Protein AF-A0A5C6CN07-F1 (afdb_monomer_lite)

Radius of gyration: 14.46 Å; chains: 1; bounding box: 32×16×41 Å

Foldseek 3Di:
DADDDPVSLVVLVVVLVVLVVVLVVLVVVPPVDPVSVVSNVVSVVSSVVSVVNNVVVVVVVVVVD

Structure (mmCIF, N/CA/C/O backbone):
data_AF-A0A5C6CN07-F1
#
_entry.id   AF-A0A5C6CN07-F1
#
loop_
_atom_site.group_PDB
_atom_site.id
_atom_site.type_symbol
_atom_site.label_atom_id
_atom_site.label_alt_id
_atom_site.label_comp_id
_atom_site.label_asym_id
_atom_site.label_entity_id
_atom_site.label_seq_id
_atom_site.pdbx_PDB_ins_code
_atom_site.Cartn_x
_atom_site.Cartn_y
_atom_site.Cartn_z
_atom_site.occupancy
_atom_site.B_iso_or_equiv
_atom_site.auth_seq_id
_atom_site.auth_comp_id
_atom_site.auth_asym_id
_atom_site.auth_atom_id
_atom_site.pdbx_PDB_model_num
ATOM 1 N N . MET A 1 1 ? 7.937 9.542 -3.520 1.00 60.12 1 MET A N 1
ATOM 2 C CA . MET A 1 1 ? 9.292 8.974 -3.498 1.00 60.12 1 MET A CA 1
ATOM 3 C C . MET A 1 1 ? 9.409 8.107 -4.739 1.00 60.12 1 MET A C 1
ATOM 5 O O . MET A 1 1 ? 8.860 7.022 -4.764 1.00 60.12 1 MET A O 1
ATOM 9 N N . ASN A 1 2 ? 10.023 8.617 -5.803 1.00 77.44 2 ASN A N 1
ATOM 10 C CA . ASN A 1 2 ? 10.020 7.927 -7.095 1.00 77.44 2 ASN A CA 1
ATOM 11 C C . ASN A 1 2 ? 10.738 6.572 -6.961 1.00 77.44 2 ASN A C 1
ATOM 13 O O . ASN A 1 2 ? 11.837 6.542 -6.425 1.00 77.44 2 ASN A O 1
ATOM 17 N N . ILE A 1 3 ? 10.137 5.484 -7.442 1.00 86.50 3 ILE A N 1
ATOM 18 C CA . ILE A 1 3 ? 10.818 4.185 -7.529 1.00 86.50 3 ILE A CA 1
ATOM 19 C C . ILE A 1 3 ? 11.846 4.285 -8.661 1.00 86.50 3 ILE A C 1
ATOM 21 O O . ILE A 1 3 ? 11.487 4.702 -9.767 1.00 86.50 3 ILE A O 1
ATOM 25 N N . GLU A 1 4 ? 13.102 3.923 -8.400 1.00 87.75 4 GLU A N 1
ATOM 26 C CA . GLU A 1 4 ? 14.193 4.030 -9.381 1.00 87.75 4 GLU A CA 1
ATOM 27 C C . GLU A 1 4 ? 14.754 2.658 -9.778 1.00 87.75 4 GLU A C 1
ATOM 29 O O . GLU A 1 4 ? 15.381 2.521 -10.826 1.00 87.75 4 GLU A O 1
ATOM 34 N N . SER A 1 5 ? 14.495 1.620 -8.978 1.00 89.62 5 SER A N 1
ATOM 35 C CA . SER A 1 5 ? 15.031 0.268 -9.179 1.00 89.62 5 SER A CA 1
ATOM 36 C C . SER A 1 5 ? 14.005 -0.841 -8.933 1.00 89.62 5 SER A C 1
ATOM 38 O O . SER A 1 5 ? 13.082 -0.695 -8.135 1.00 89.62 5 SER A O 1
ATOM 40 N N . GLU A 1 6 ? 14.224 -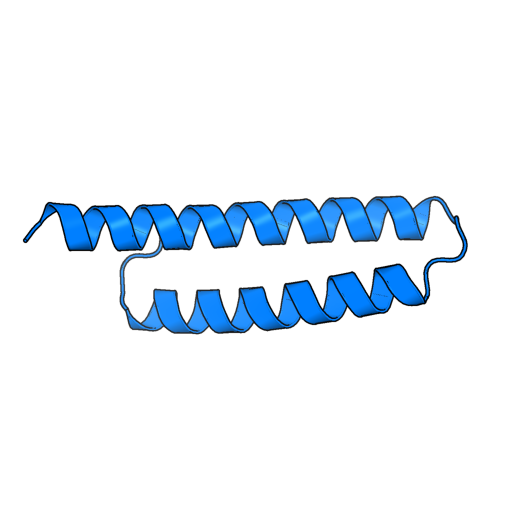2.015 -9.533 1.00 88.31 6 GLU A N 1
ATOM 41 C CA . GLU A 1 6 ? 13.371 -3.198 -9.325 1.00 88.31 6 GLU A CA 1
ATOM 42 C C . GLU A 1 6 ? 13.379 -3.679 -7.859 1.00 88.31 6 GLU A C 1
ATOM 44 O O . GLU A 1 6 ? 12.364 -4.131 -7.328 1.00 88.31 6 GLU A O 1
ATOM 49 N N . CYS A 1 7 ? 14.504 -3.512 -7.156 1.00 89.81 7 CYS A N 1
ATOM 50 C CA . CYS A 1 7 ? 14.582 -3.772 -5.717 1.00 89.81 7 CYS A CA 1
ATOM 51 C C . CYS A 1 7 ? 13.609 -2.875 -4.929 1.00 89.81 7 CYS A C 1
ATOM 53 O O . CYS A 1 7 ? 12.842 -3.360 -4.096 1.00 89.81 7 CYS A O 1
ATOM 55 N N . GLU A 1 8 ? 13.569 -1.578 -5.245 1.00 90.50 8 GLU A N 1
ATOM 56 C CA . GLU A 1 8 ? 12.633 -0.637 -4.626 1.00 90.50 8 GLU A CA 1
ATOM 57 C C . GLU A 1 8 ? 11.181 -0.932 -5.010 1.00 90.50 8 GLU A C 1
ATOM 59 O O . GLU A 1 8 ? 10.288 -0.785 -4.173 1.00 90.50 8 GLU A O 1
ATOM 64 N N . LEU A 1 9 ? 10.937 -1.406 -6.237 1.00 91.56 9 LEU A N 1
ATOM 65 C CA . LEU A 1 9 ? 9.620 -1.863 -6.681 1.00 91.56 9 LEU A CA 1
ATOM 66 C C . LEU A 1 9 ? 9.119 -3.017 -5.804 1.00 91.56 9 LEU A C 1
ATOM 68 O O . LEU A 1 9 ? 7.987 -2.978 -5.316 1.00 91.56 9 LEU A O 1
ATOM 72 N N . ASN A 1 10 ? 9.961 -4.022 -5.563 1.00 93.38 10 ASN A N 1
ATOM 73 C CA . ASN A 1 10 ? 9.614 -5.173 -4.729 1.00 93.38 10 ASN A CA 1
ATOM 74 C C . ASN A 1 10 ? 9.363 -4.764 -3.272 1.00 93.38 10 ASN A C 1
ATOM 76 O O . ASN A 1 10 ? 8.319 -5.113 -2.714 1.00 93.38 10 ASN A O 1
ATOM 80 N N . VAL A 1 11 ? 10.233 -3.932 -2.691 1.00 94.19 11 VAL A N 1
ATOM 81 C CA . VAL A 1 11 ? 10.036 -3.383 -1.337 1.00 94.19 11 VAL A CA 1
ATOM 82 C C . VAL A 1 11 ? 8.734 -2.579 -1.250 1.00 94.19 11 VAL A C 1
ATOM 84 O O . VAL A 1 11 ? 7.975 -2.702 -0.282 1.00 94.19 11 VAL A O 1
ATOM 87 N N . THR A 1 12 ? 8.435 -1.775 -2.270 1.00 92.75 12 THR A N 1
ATOM 88 C CA . THR A 1 12 ? 7.215 -0.961 -2.325 1.00 92.75 12 THR A CA 1
ATOM 89 C C . THR A 1 12 ? 5.965 -1.832 -2.438 1.00 92.75 12 THR A C 1
ATOM 91 O O . THR A 1 12 ? 4.984 -1.580 -1.732 1.00 92.75 12 THR A O 1
ATOM 94 N N . ARG A 1 13 ? 6.005 -2.911 -3.229 1.00 93.56 13 ARG A N 1
ATOM 95 C CA . ARG A 1 13 ? 4.926 -3.910 -3.326 1.00 93.56 13 ARG A CA 1
ATOM 96 C C . ARG A 1 13 ? 4.686 -4.627 -1.998 1.00 93.56 13 ARG A C 1
ATOM 98 O O . ARG A 1 13 ? 3.536 -4.743 -1.568 1.00 93.56 13 ARG A O 1
ATOM 105 N N . GLU A 1 14 ? 5.740 -5.051 -1.303 1.00 95.69 14 GLU A N 1
ATOM 106 C CA . GLU A 1 14 ? 5.615 -5.660 0.027 1.00 95.69 14 GLU A CA 1
ATOM 107 C C . GLU A 1 14 ? 5.006 -4.689 1.045 1.00 95.69 14 GLU A C 1
ATOM 109 O O . GLU A 1 14 ? 4.121 -5.052 1.830 1.00 95.69 14 GLU A O 1
ATOM 114 N N . LYS A 1 15 ? 5.450 -3.429 1.028 1.00 94.12 15 LYS A N 1
ATOM 115 C CA . LYS A 1 15 ? 4.918 -2.378 1.900 1.00 94.12 15 LYS A CA 1
ATOM 116 C C . LYS A 1 15 ? 3.447 -2.094 1.601 1.00 94.12 15 LYS A C 1
ATOM 118 O O . LYS A 1 15 ? 2.652 -1.963 2.534 1.00 94.12 15 LYS A O 1
ATOM 123 N N . LEU A 1 16 ? 3.070 -2.062 0.325 1.00 94.88 16 LEU A N 1
ATOM 124 C CA . LEU A 1 16 ? 1.685 -1.914 -0.111 1.00 94.88 16 LEU A CA 1
ATOM 125 C C . LEU A 1 16 ? 0.815 -3.071 0.402 1.00 94.88 16 LEU A C 1
ATOM 127 O O . LEU A 1 16 ? -0.264 -2.827 0.943 1.00 94.88 16 LEU A O 1
ATOM 131 N N . ALA A 1 17 ? 1.287 -4.316 0.304 1.00 95.44 17 ALA A N 1
ATOM 132 C CA . ALA A 1 17 ? 0.568 -5.483 0.816 1.00 95.44 17 ALA A CA 1
ATOM 133 C C . ALA A 1 17 ? 0.328 -5.390 2.334 1.00 95.44 17 ALA A C 1
ATOM 135 O O . ALA A 1 17 ? -0.803 -5.572 2.796 1.00 95.44 17 ALA A O 1
ATOM 136 N N . LYS A 1 18 ? 1.357 -5.014 3.104 1.00 96.06 18 LYS A N 1
ATOM 137 C CA . LYS A 1 18 ? 1.256 -4.804 4.560 1.00 96.06 18 LYS A CA 1
ATOM 138 C C . LYS A 1 18 ? 0.263 -3.691 4.910 1.00 96.06 18 LYS A C 1
ATOM 140 O O . LYS A 1 18 ? -0.566 -3.865 5.803 1.00 96.06 18 LYS A O 1
ATOM 145 N N . LEU A 1 19 ? 0.294 -2.570 4.186 1.00 95.06 19 LEU A N 1
ATOM 146 C CA . LEU A 1 19 ? -0.638 -1.457 4.398 1.00 95.06 19 LEU A CA 1
ATOM 147 C C . LEU A 1 19 ? -2.085 -1.838 4.076 1.00 95.06 19 LEU A C 1
ATOM 149 O O . LEU A 1 19 ? -2.983 -1.469 4.830 1.00 95.06 19 LEU A O 1
ATOM 153 N N . ARG A 1 20 ? -2.323 -2.611 3.009 1.00 95.75 20 ARG A N 1
ATOM 154 C CA . ARG A 1 20 ? -3.662 -3.126 2.677 1.00 95.75 20 ARG A CA 1
ATOM 155 C C . ARG A 1 20 ? -4.179 -4.077 3.753 1.00 95.75 20 ARG A C 1
ATOM 157 O O . ARG A 1 20 ? -5.322 -3.935 4.175 1.00 95.75 20 ARG A O 1
ATOM 164 N N . ALA A 1 21 ? -3.338 -4.986 4.249 1.00 96.12 21 ALA A N 1
ATOM 165 C CA . ALA A 1 21 ? -3.706 -5.875 5.351 1.00 96.12 21 ALA A CA 1
ATOM 166 C C . ALA A 1 21 ? -4.072 -5.084 6.618 1.00 96.12 21 ALA A C 1
ATOM 168 O O . ALA A 1 21 ? -5.107 -5.341 7.234 1.00 96.12 21 ALA A O 1
ATOM 169 N N . ARG A 1 22 ? -3.277 -4.062 6.961 1.00 93.88 22 ARG A N 1
ATOM 170 C CA . ARG A 1 22 ? -3.556 -3.185 8.104 1.00 93.88 22 ARG A CA 1
ATOM 171 C C . ARG A 1 22 ? -4.827 -2.360 7.912 1.00 93.88 22 ARG A C 1
ATOM 173 O O . ARG A 1 22 ? -5.587 -2.207 8.860 1.00 93.88 22 ARG A O 1
ATOM 180 N N . PHE A 1 23 ? -5.078 -1.846 6.711 1.00 94.25 23 PHE A N 1
ATOM 181 C CA . PHE A 1 23 ? -6.320 -1.142 6.391 1.00 94.25 23 PHE A CA 1
ATOM 182 C C . PHE A 1 23 ? -7.538 -2.039 6.617 1.00 94.25 23 PHE A C 1
ATOM 184 O O . PHE A 1 23 ? -8.482 -1.619 7.277 1.00 94.25 23 PHE A O 1
ATOM 191 N N . GLU A 1 24 ? -7.497 -3.282 6.139 1.00 94.12 24 GLU A N 1
ATOM 192 C CA . GLU A 1 24 ? -8.584 -4.244 6.341 1.00 94.12 24 GLU A CA 1
ATOM 193 C C . GLU A 1 24 ? -8.770 -4.621 7.814 1.00 94.12 24 GLU A C 1
ATOM 195 O O . GLU A 1 24 ? -9.899 -4.726 8.293 1.00 94.12 24 GLU A O 1
ATOM 200 N N . GLU A 1 25 ? -7.682 -4.779 8.564 1.00 94.00 25 GLU A N 1
ATOM 201 C CA . GLU A 1 25 ? -7.743 -5.018 10.004 1.00 94.00 25 GLU A CA 1
ATOM 202 C C . GLU A 1 25 ? -8.379 -3.846 10.759 1.00 94.00 25 GLU A C 1
ATOM 204 O O . GLU A 1 25 ? -9.298 -4.057 11.549 1.00 94.00 25 GLU A O 1
ATOM 209 N N . VAL A 1 26 ? -7.949 -2.612 10.485 1.00 91.44 26 VAL A N 1
ATOM 210 C CA . VAL A 1 26 ? -8.542 -1.413 11.094 1.00 91.44 26 VAL A CA 1
ATOM 211 C C . VAL A 1 26 ? -10.001 -1.272 10.669 1.00 91.44 26 VAL A C 1
ATOM 213 O O . VAL A 1 26 ? -10.845 -0.971 11.503 1.00 91.44 26 VAL A O 1
ATOM 216 N N . ARG A 1 27 ? -10.333 -1.550 9.402 1.00 91.31 27 ARG A N 1
ATOM 217 C CA . ARG A 1 27 ? -11.702 -1.447 8.879 1.00 91.31 27 ARG A CA 1
ATOM 218 C C . ARG A 1 27 ? -12.647 -2.415 9.581 1.00 91.31 27 ARG A C 1
ATOM 220 O O . ARG A 1 27 ? -13.768 -2.032 9.892 1.00 91.31 27 ARG A O 1
ATOM 227 N N . ARG A 1 28 ? -12.199 -3.648 9.840 1.00 91.88 28 ARG A N 1
ATOM 228 C CA . ARG A 1 28 ? -12.988 -4.666 10.554 1.00 91.88 28 ARG A CA 1
ATOM 229 C C . ARG A 1 28 ? -13.190 -4.342 12.033 1.00 91.88 28 ARG A C 1
ATOM 231 O O . ARG A 1 28 ? -14.226 -4.695 12.577 1.00 91.88 28 ARG A O 1
ATOM 238 N N . ASN A 1 29 ? -12.218 -3.686 12.664 1.00 90.12 29 ASN A N 1
ATOM 239 C CA . ASN A 1 29 ? -12.262 -3.339 14.088 1.00 90.12 29 ASN A CA 1
ATOM 240 C C . ASN A 1 29 ? -12.759 -1.907 14.360 1.00 90.12 29 ASN A C 1
ATOM 242 O O . ASN A 1 29 ? -12.802 -1.489 15.516 1.00 90.12 29 ASN A O 1
ATOM 246 N N . ALA A 1 30 ? -13.106 -1.140 13.323 1.00 87.50 30 ALA A N 1
ATOM 247 C CA . ALA A 1 30 ? -13.533 0.245 13.465 1.00 87.50 30 ALA A CA 1
ATOM 248 C C . ALA A 1 30 ? -14.870 0.331 14.216 1.00 87.50 30 ALA A C 1
ATOM 250 O O . ALA A 1 30 ? -15.844 -0.330 13.863 1.00 87.50 30 ALA A O 1
ATOM 251 N N . THR A 1 31 ? -14.932 1.195 15.228 1.00 81.75 31 THR A N 1
ATOM 252 C CA . THR A 1 31 ? -16.092 1.351 16.131 1.00 81.75 31 THR A CA 1
ATOM 253 C C . THR A 1 31 ? -16.857 2.657 15.883 1.00 81.75 31 THR A C 1
ATOM 255 O O . THR A 1 31 ? -17.406 3.252 16.803 1.00 81.75 31 THR A O 1
ATOM 258 N N . ASP A 1 32 ? -16.838 3.147 14.638 1.00 78.06 32 ASP A N 1
ATOM 259 C CA . ASP A 1 32 ? -17.323 4.470 14.191 1.00 78.06 32 ASP A CA 1
ATOM 260 C C . ASP A 1 32 ? -16.643 5.686 14.858 1.00 78.06 32 ASP A C 1
ATOM 262 O O . ASP A 1 32 ? -16.976 6.840 14.573 1.00 78.06 32 ASP A O 1
ATOM 266 N N . LYS A 1 33 ? -15.619 5.462 15.689 1.00 86.00 33 LYS A N 1
ATOM 267 C CA . LYS A 1 33 ? -14.882 6.546 16.338 1.00 86.00 33 LYS A CA 1
ATOM 268 C C . LYS A 1 33 ? -14.209 7.441 15.287 1.00 86.00 33 LYS A C 1
ATOM 270 O O . LYS A 1 33 ? -13.654 6.932 14.309 1.00 86.00 33 LYS A O 1
ATOM 275 N N . PRO A 1 34 ? -14.162 8.770 15.501 1.00 82.94 34 PRO A N 1
ATOM 276 C CA . PRO A 1 34 ? -13.492 9.696 14.585 1.00 82.94 34 PRO A CA 1
ATOM 277 C C . PRO A 1 34 ? -12.035 9.316 14.291 1.00 82.94 34 PRO A C 1
ATOM 279 O O . PRO A 1 34 ? -11.561 9.494 13.171 1.00 82.94 34 PRO A O 1
ATOM 282 N N . ILE A 1 35 ? -11.341 8.737 15.277 1.00 84.06 35 ILE A N 1
ATOM 283 C CA . ILE A 1 35 ? -9.961 8.272 15.125 1.00 84.06 35 ILE A CA 1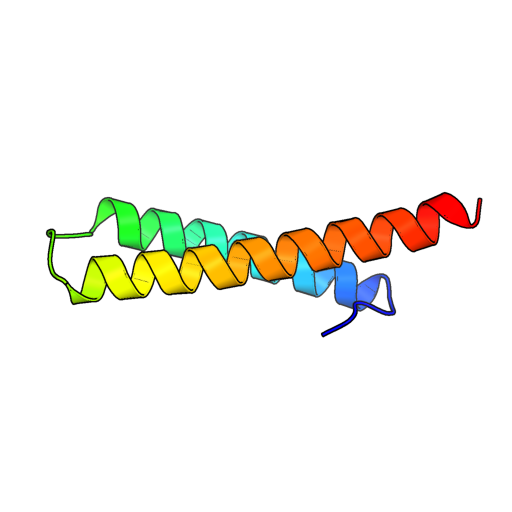
ATOM 284 C C . ILE A 1 35 ? -9.837 7.139 14.099 1.00 84.06 35 ILE A C 1
ATOM 286 O O . ILE A 1 35 ? -8.947 7.191 13.257 1.00 84.06 35 ILE A O 1
ATOM 290 N N . ASP A 1 36 ? -10.775 6.187 14.079 1.00 87.75 36 ASP A N 1
ATOM 291 C CA . ASP A 1 36 ? -10.765 5.065 13.135 1.00 87.75 36 ASP A CA 1
ATOM 292 C C . ASP A 1 36 ? -10.964 5.573 11.701 1.00 87.75 36 ASP A C 1
ATOM 294 O O . ASP A 1 36 ? -10.273 5.144 10.775 1.00 87.75 36 ASP A O 1
ATOM 298 N N . LYS A 1 37 ? -11.854 6.561 11.519 1.00 88.88 37 LYS A N 1
ATOM 299 C CA . LYS A 1 37 ? -12.092 7.219 10.223 1.00 88.88 37 LYS A CA 1
ATOM 300 C C . LYS A 1 37 ? -10.830 7.930 9.720 1.00 88.88 37 LYS A C 1
ATOM 302 O O . LYS A 1 37 ? -10.462 7.760 8.556 1.00 88.88 37 LYS A O 1
ATOM 307 N N . LEU A 1 38 ? -10.130 8.661 10.592 1.00 92.50 38 LEU A N 1
ATOM 308 C CA . LEU A 1 38 ? -8.865 9.332 10.259 1.00 92.50 38 LEU A CA 1
ATOM 309 C C . LEU A 1 38 ? -7.746 8.335 9.934 1.00 92.50 38 LEU A C 1
ATOM 311 O O . LEU A 1 38 ? -7.009 8.527 8.961 1.00 92.50 38 LEU A O 1
ATOM 315 N N . THR A 1 39 ? -7.629 7.252 10.705 1.00 91.56 39 THR A N 1
ATOM 316 C CA . THR A 1 39 ? -6.646 6.191 10.460 1.00 91.56 39 THR A CA 1
A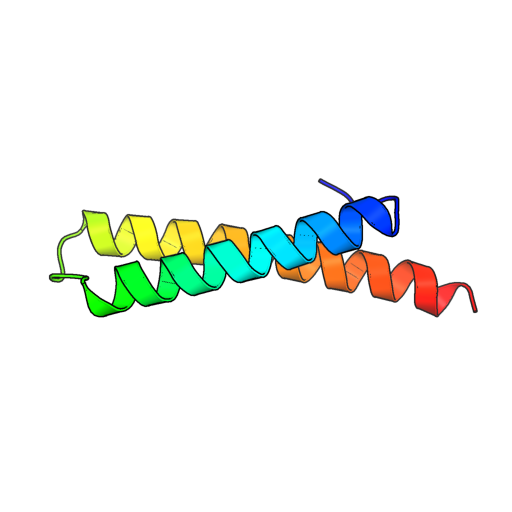TOM 317 C C . THR A 1 39 ? -6.904 5.505 9.120 1.00 91.56 39 THR A C 1
ATOM 319 O O . THR A 1 39 ? -5.979 5.374 8.318 1.00 91.56 39 THR A O 1
ATOM 322 N N . LEU A 1 40 ? -8.153 5.140 8.819 1.00 93.69 40 LEU A N 1
ATOM 323 C CA . LEU A 1 40 ? -8.528 4.537 7.537 1.00 93.69 40 LEU A CA 1
ATOM 324 C C . LEU A 1 40 ? -8.269 5.478 6.360 1.00 93.69 40 LEU A C 1
ATOM 326 O O . LEU A 1 40 ? -7.725 5.052 5.341 1.00 93.69 40 LEU A O 1
ATOM 330 N N . GLN A 1 41 ? -8.612 6.759 6.494 1.00 94.88 41 GLN A N 1
ATOM 331 C CA . GLN A 1 41 ? -8.357 7.752 5.453 1.00 94.88 41 GLN A CA 1
ATOM 332 C C . GLN A 1 41 ? -6.855 7.922 5.191 1.00 94.88 41 GLN A C 1
ATOM 334 O O . GLN A 1 41 ? -6.435 7.991 4.034 1.00 94.88 41 GLN A O 1
ATOM 339 N N . SER A 1 42 ? -6.047 7.948 6.251 1.00 94.56 42 SER A N 1
ATOM 340 C CA . SER A 1 42 ? -4.589 8.072 6.150 1.00 94.56 42 SER A CA 1
ATOM 341 C C . SER A 1 42 ? -3.965 6.847 5.483 1.00 94.56 42 SER A C 1
ATOM 343 O O . SER A 1 42 ? -3.173 6.984 4.551 1.00 94.56 42 SER A O 1
ATOM 345 N N . LEU A 1 43 ? -4.380 5.645 5.895 1.00 94.31 43 LEU A N 1
ATOM 346 C CA . LEU A 1 43 ? -3.951 4.387 5.281 1.00 94.31 43 LEU A CA 1
ATOM 347 C C . LEU A 1 43 ? -4.339 4.322 3.802 1.00 94.31 43 LEU A C 1
ATOM 349 O O . LEU A 1 43 ? -3.503 3.980 2.969 1.00 94.31 43 LEU A O 1
ATOM 353 N N . LYS A 1 44 ? -5.568 4.716 3.455 1.00 95.56 44 LYS A N 1
ATOM 354 C CA . LYS A 1 44 ? -6.037 4.754 2.065 1.00 95.56 44 LYS A CA 1
ATOM 355 C C . LYS A 1 44 ? -5.206 5.706 1.203 1.00 95.56 44 LYS A C 1
ATOM 357 O O . LYS A 1 44 ? -4.853 5.344 0.086 1.00 95.56 44 LYS A O 1
ATOM 362 N N . ARG A 1 45 ? -4.864 6.897 1.710 1.00 96.12 45 ARG A N 1
ATOM 363 C CA . ARG A 1 45 ? -3.989 7.840 0.991 1.00 96.12 45 ARG A CA 1
ATOM 364 C C . ARG A 1 45 ? -2.615 7.233 0.719 1.00 96.12 45 ARG A C 1
ATOM 366 O O . ARG A 1 45 ? -2.180 7.257 -0.424 1.00 96.12 45 ARG A O 1
ATOM 373 N N . MET A 1 46 ? -1.983 6.632 1.728 1.00 94.81 46 MET A N 1
ATOM 374 C CA . MET A 1 46 ? -0.675 5.986 1.556 1.00 94.81 46 MET A CA 1
ATOM 375 C C . MET A 1 46 ? -0.727 4.816 0.566 1.00 94.81 46 MET A C 1
ATOM 377 O O . MET A 1 46 ? 0.159 4.690 -0.271 1.00 94.81 46 MET A O 1
ATOM 381 N N . ILE A 1 47 ? -1.772 3.984 0.627 1.00 95.81 47 ILE A N 1
ATOM 382 C CA . ILE A 1 47 ? -1.989 2.885 -0.329 1.00 95.81 47 ILE A CA 1
ATOM 383 C C . ILE A 1 47 ? -2.083 3.427 -1.756 1.00 95.81 47 ILE A C 1
ATOM 385 O O . ILE A 1 47 ? -1.415 2.908 -2.644 1.00 95.81 47 ILE A O 1
ATOM 389 N N . ASN A 1 48 ? -2.882 4.475 -1.966 1.00 95.81 48 ASN A N 1
ATOM 390 C CA . ASN A 1 48 ? -3.057 5.071 -3.287 1.00 95.81 48 ASN A CA 1
ATOM 391 C C . ASN A 1 48 ? -1.748 5.657 -3.822 1.00 95.81 48 ASN A C 1
ATOM 393 O O . ASN A 1 48 ? -1.419 5.417 -4.976 1.00 95.81 48 ASN A O 1
ATOM 397 N N . GLN A 1 49 ? -0.991 6.370 -2.983 1.00 94.50 49 GLN A N 1
ATOM 398 C CA . GLN A 1 49 ? 0.298 6.934 -3.385 1.00 94.50 49 GLN A CA 1
ATOM 399 C C . GLN A 1 49 ? 1.279 5.836 -3.804 1.00 94.50 49 GLN A C 1
ATOM 401 O O . GLN A 1 49 ? 1.812 5.890 -4.902 1.00 94.50 49 GLN A O 1
ATOM 406 N N . LEU A 1 50 ? 1.469 4.795 -2.988 1.00 93.50 50 LEU A N 1
ATOM 407 C CA . LEU A 1 50 ? 2.402 3.717 -3.335 1.00 93.50 50 LEU A CA 1
ATOM 408 C C . LEU A 1 50 ? 1.953 2.924 -4.572 1.00 93.50 50 LEU A C 1
ATOM 410 O O . LEU A 1 50 ? 2.794 2.492 -5.354 1.00 93.50 50 LEU A O 1
ATOM 414 N N . ALA A 1 51 ? 0.645 2.730 -4.763 1.00 94.12 51 ALA A N 1
ATOM 415 C CA . ALA A 1 51 ? 0.118 2.085 -5.964 1.00 94.12 51 ALA A CA 1
ATOM 416 C C . ALA A 1 51 ? 0.382 2.922 -7.226 1.00 94.12 51 ALA A C 1
ATOM 418 O O . ALA A 1 51 ? 0.769 2.368 -8.251 1.00 94.12 51 ALA A O 1
ATOM 419 N N . GLU A 1 52 ? 0.215 4.243 -7.146 1.00 94.94 52 GLU A N 1
ATOM 420 C CA . GLU A 1 52 ? 0.547 5.157 -8.241 1.00 94.94 52 GLU A CA 1
ATOM 421 C C . GLU A 1 52 ? 2.044 5.123 -8.563 1.00 94.94 52 GLU A C 1
ATOM 423 O O . GLU A 1 52 ? 2.409 5.009 -9.729 1.00 94.94 52 GLU A O 1
ATOM 428 N N . GLU A 1 53 ? 2.918 5.129 -7.552 1.00 92.19 53 GLU A N 1
ATOM 429 C CA . GLU A 1 53 ? 4.370 5.074 -7.775 1.00 92.19 53 GLU A CA 1
ATOM 430 C C . GLU A 1 53 ? 4.813 3.776 -8.466 1.00 92.19 53 GLU A C 1
ATOM 432 O O . GLU A 1 53 ? 5.664 3.819 -9.357 1.00 92.19 53 GLU A O 1
ATOM 437 N N . ILE A 1 54 ? 4.179 2.645 -8.133 1.00 92.69 54 ILE A N 1
ATOM 438 C CA . ILE A 1 54 ? 4.369 1.364 -8.833 1.00 92.69 54 ILE A CA 1
ATOM 439 C C . ILE A 1 54 ? 3.958 1.488 -10.303 1.00 92.69 54 ILE A C 1
ATOM 441 O O . ILE A 1 54 ? 4.761 1.181 -11.181 1.00 92.69 54 ILE A O 1
ATOM 445 N N . VAL A 1 55 ? 2.742 1.973 -10.578 1.00 93.44 55 VAL A N 1
ATOM 446 C CA . VAL A 1 55 ? 2.219 2.101 -11.951 1.00 93.44 55 VAL A CA 1
ATOM 447 C C . VAL A 1 55 ? 3.092 3.031 -12.790 1.00 93.44 55 VAL A C 1
ATOM 449 O O . VAL A 1 55 ? 3.387 2.735 -13.949 1.00 93.44 55 VAL A O 1
ATOM 452 N N . VAL A 1 56 ? 3.534 4.150 -12.213 1.00 92.31 56 VAL A N 1
ATOM 453 C CA . VAL A 1 56 ? 4.416 5.112 -12.881 1.00 92.31 56 VAL A CA 1
ATOM 454 C C . VAL A 1 56 ? 5.758 4.467 -13.226 1.00 92.31 56 VAL A C 1
ATOM 456 O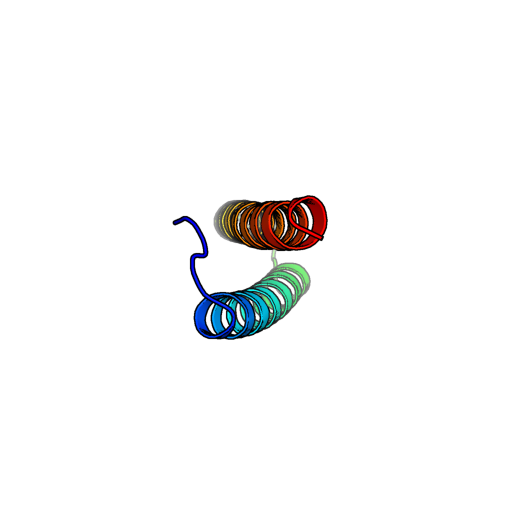 O . VAL A 1 56 ? 6.247 4.655 -14.339 1.00 92.31 56 VAL A O 1
ATOM 459 N N . TYR A 1 57 ? 6.348 3.694 -12.313 1.00 91.69 57 TYR A N 1
ATOM 460 C CA . TYR A 1 57 ? 7.592 2.973 -12.579 1.00 91.69 57 TYR A CA 1
ATOM 461 C C . TYR A 1 57 ? 7.425 1.919 -13.676 1.00 91.69 57 TYR A C 1
ATOM 463 O O . TYR A 1 57 ? 8.175 1.925 -14.6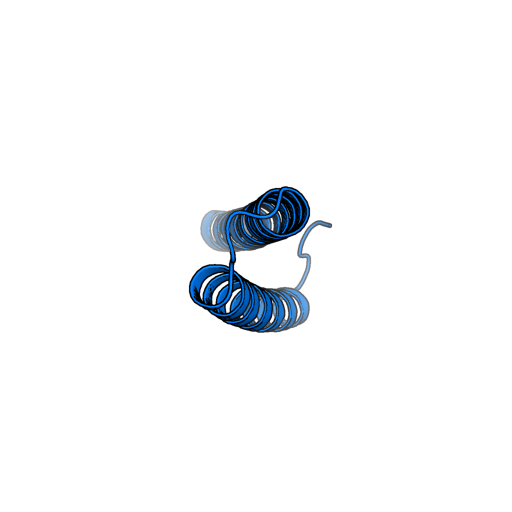51 1.00 91.69 57 TYR A O 1
ATOM 471 N N . GLU A 1 58 ? 6.409 1.0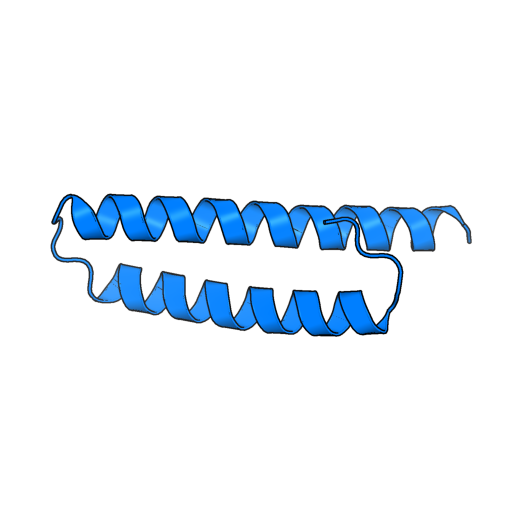64 -13.565 1.00 89.69 58 GLU A N 1
ATOM 472 C CA . GLU A 1 58 ? 6.117 0.021 -14.555 1.00 89.69 58 GLU A CA 1
ATOM 473 C C . GLU A 1 58 ? 5.869 0.617 -15.944 1.00 89.69 58 GLU A C 1
ATOM 475 O O . GLU A 1 58 ? 6.374 0.099 -16.938 1.00 89.69 58 GLU A O 1
ATOM 480 N N . SER A 1 59 ? 5.173 1.755 -16.014 1.00 90.50 59 SER A N 1
ATOM 481 C CA . SER A 1 59 ? 4.944 2.477 -17.270 1.00 90.50 59 SER A CA 1
ATOM 482 C C . SER A 1 59 ? 6.240 3.028 -17.867 1.00 90.50 59 SER A C 1
ATOM 484 O O . SER A 1 59 ? 6.407 2.989 -19.081 1.00 90.50 59 SER A O 1
ATOM 486 N N . ARG A 1 60 ? 7.179 3.521 -17.046 1.00 88.94 60 ARG A N 1
ATOM 487 C CA . ARG A 1 60 ? 8.488 4.009 -17.524 1.00 88.94 60 ARG A CA 1
ATOM 488 C C . ARG A 1 60 ? 9.361 2.880 -18.064 1.00 88.94 60 ARG A C 1
ATOM 490 O O . ARG A 1 60 ? 10.010 3.071 -19.085 1.00 88.94 60 ARG A O 1
ATOM 497 N N . ILE A 1 61 ? 9.361 1.723 -17.403 1.00 85.81 61 ILE A N 1
ATOM 498 C CA . ILE A 1 61 ? 10.095 0.540 -17.871 1.00 85.81 61 ILE A CA 1
ATOM 499 C C . ILE A 1 61 ? 9.448 -0.029 -19.145 1.00 85.81 61 ILE A C 1
ATOM 501 O O . ILE A 1 61 ? 10.152 -0.346 -20.100 1.00 85.81 61 ILE A O 1
ATOM 505 N N . GLY A 1 62 ? 8.113 -0.093 -19.202 1.00 73.00 62 GLY A N 1
ATOM 506 C CA . GLY A 1 62 ? 7.371 -0.593 -20.363 1.00 73.00 62 GLY A CA 1
ATOM 507 C C . GLY A 1 62 ? 7.385 0.335 -21.584 1.00 73.00 62 GLY A C 1
ATOM 508 O O . GLY A 1 62 ? 7.317 -0.150 -22.706 1.00 73.00 62 GLY A O 1
ATOM 509 N N . ALA A 1 63 ? 7.509 1.654 -21.397 1.00 61.78 63 ALA A N 1
ATOM 510 C CA . ALA A 1 63 ? 7.623 2.630 -22.489 1.00 61.78 63 ALA A CA 1
ATOM 511 C C . ALA A 1 63 ? 9.036 2.723 -23.099 1.00 61.78 63 ALA A C 1
ATOM 513 O O . ALA A 1 63 ? 9.225 3.416 -24.096 1.00 61.78 63 ALA A O 1
ATOM 514 N N . GLY A 1 64 ? 10.026 2.061 -22.489 1.00 55.06 64 GLY A N 1
ATOM 515 C CA . GLY A 1 64 ? 11.398 1.961 -22.993 1.00 55.06 64 GLY A CA 1
ATOM 516 C C . GLY A 1 64 ? 11.702 0.671 -23.764 1.00 55.06 64 GLY A C 1
ATOM 517 O O . GLY A 1 64 ? 12.874 0.426 -24.042 1.00 55.06 64 GLY A O 1
ATOM 518 N N . SER A 1 65 ? 10.686 -0.157 -24.052 1.00 47.09 65 SER A N 1
ATOM 519 C CA . SER A 1 65 ? 10.795 -1.422 -24.804 1.00 47.09 65 SER A CA 1
ATOM 520 C C . SER A 1 65 ? 10.295 -1.292 -26.238 1.00 47.09 65 SER A C 1
ATOM 522 O O . SER A 1 65 ? 9.274 -0.597 -26.439 1.00 47.09 65 SER A O 1
#

Sequence (65 aa):
MNIESECELNVTREKLAKLRARFEEVRRNATDKPIDKLTLQSLKRMINQLAEEIVVYESRIGAGS

Organism: NCBI:txid2528003

pLDDT: mean 89.04, std 9.78, range [47.09, 96.12]

Secondary structure (DSSP, 8-state):
----SHHHHHHHHHHHHHHHHHHHHHHHH--S-HHHHHHHHHHHHHHHHHHHHHHHHHHHHHTT-